Protein AF-X1IQ36-F1 (afdb_monomer_lite)

Secondary structure (DSSP, 8-state):
-TT--EEE-SSSEEE-TTT--TTTBT-SS-HHHHH-TT------TTS---HHHHHHHHHHHSTTPPPSB-

Foldseek 3Di:
DVQPQWDDDPPDIDGNLLRCLQCQLHDPGRPCCVPPPVNPDDDDPVRDDDSVRSNVSVCVSPPPDGRPHD

Organism: NCBI:txid412755

Radius of gyration: 12.08 Å; chains: 1; bounding box: 30×24×31 Å

pLDDT: mean 96.88, std 2.59, range [79.19, 98.62]

Sequence (70 aa):
CPNNAISEGETIYVIDADKCTECVGSHESSKCVEICPVDCCIPDPDHVESREQLLEKWKGLHPGETPAVT

Structure (mmCIF, N/CA/C/O backbone):
data_AF-X1IQ36-F1
#
_entry.id   AF-X1IQ36-F1
#
loop_
_atom_site.group_PDB
_atom_site.id
_atom_site.type_symbol
_atom_site.label_atom_id
_atom_site.label_alt_id
_atom_site.label_comp_id
_atom_site.label_asym_id
_atom_site.label_entity_id
_atom_site.label_seq_id
_atom_site.pdbx_PDB_ins_code
_atom_site.Cartn_x
_atom_site.Cartn_y
_atom_site.Cartn_z
_atom_site.occupancy
_atom_site.B_iso_or_equiv
_atom_site.auth_seq_id
_atom_site.auth_comp_id
_atom_site.auth_asym_id
_atom_site.auth_atom_id
_atom_site.pdbx_PDB_model_num
ATOM 1 N N . CYS A 1 1 ? -5.286 5.842 -5.223 1.00 96.19 1 CYS A N 1
ATOM 2 C CA . CYS A 1 1 ? -4.472 4.611 -5.133 1.00 96.19 1 CYS A CA 1
ATOM 3 C C . CYS A 1 1 ? -4.408 4.001 -6.531 1.00 96.19 1 CYS A C 1
ATOM 5 O O . CYS A 1 1 ? -5.486 3.804 -7.079 1.00 96.19 1 CYS A O 1
ATOM 7 N N . PRO A 1 2 ? -3.219 3.749 -7.115 1.00 96.94 2 PRO A N 1
ATOM 8 C CA . PRO A 1 2 ? -3.098 3.214 -8.481 1.00 96.94 2 PRO A CA 1
ATOM 9 C C . PRO A 1 2 ? -3.815 1.867 -8.660 1.00 96.94 2 PRO A C 1
ATOM 11 O O . PRO A 1 2 ? -4.377 1.606 -9.717 1.00 96.94 2 PRO A O 1
ATOM 14 N N . ASN A 1 3 ? -3.904 1.076 -7.588 1.00 97.88 3 ASN A N 1
ATOM 15 C CA . ASN A 1 3 ? -4.486 -0.267 -7.613 1.00 97.88 3 ASN A CA 1
ATOM 16 C C . ASN A 1 3 ? -5.955 -0.296 -7.152 1.00 97.88 3 ASN A C 1
ATOM 18 O O . ASN A 1 3 ? -6.513 -1.369 -6.944 1.00 97.88 3 ASN A O 1
ATOM 22 N N . ASN A 1 4 ? -6.573 0.867 -6.899 1.00 97.81 4 ASN A N 1
ATOM 23 C CA . ASN A 1 4 ? -7.903 0.967 -6.280 1.00 97.81 4 ASN A CA 1
ATOM 24 C C . ASN A 1 4 ? -8.043 0.148 -4.976 1.00 97.81 4 ASN A C 1
ATOM 26 O O . ASN A 1 4 ? -9.097 -0.415 -4.696 1.00 97.81 4 ASN A O 1
ATOM 30 N N . ALA A 1 5 ? -6.978 0.085 -4.168 1.00 98.44 5 ALA A N 1
ATOM 31 C CA . ALA A 1 5 ? -6.949 -0.689 -2.924 1.00 98.44 5 ALA A CA 1
ATOM 32 C C . ALA A 1 5 ? -7.687 -0.022 -1.749 1.00 98.44 5 ALA A C 1
ATOM 34 O O . ALA A 1 5 ? -7.822 -0.638 -0.704 1.00 98.44 5 ALA A O 1
ATOM 35 N N . ILE A 1 6 ? -8.123 1.234 -1.875 1.00 98.31 6 ILE A N 1
ATOM 36 C CA . ILE A 1 6 ? -8.740 1.992 -0.776 1.00 98.31 6 ILE A CA 1
ATOM 37 C C . ILE A 1 6 ? -10.222 2.179 -1.079 1.00 98.31 6 ILE A C 1
ATOM 39 O O . ILE A 1 6 ? -10.568 2.656 -2.160 1.00 98.31 6 ILE A O 1
ATOM 43 N N . SER A 1 7 ? -11.076 1.838 -0.119 1.00 98.12 7 SER A N 1
ATOM 44 C CA . SER A 1 7 ? -12.532 1.975 -0.209 1.00 98.12 7 SER A CA 1
ATOM 45 C C . SER A 1 7 ? -13.114 2.583 1.069 1.00 98.12 7 SER A C 1
ATOM 47 O O . SER A 1 7 ? -12.459 2.598 2.110 1.00 98.12 7 SER A O 1
ATOM 49 N N . GLU A 1 8 ? -14.323 3.133 0.983 1.00 97.50 8 GLU A N 1
ATOM 50 C CA . GLU A 1 8 ? -15.043 3.671 2.139 1.00 97.50 8 GLU A CA 1
ATOM 51 C C . GLU A 1 8 ? -15.668 2.518 2.943 1.00 97.50 8 GLU A C 1
ATOM 53 O O . GLU A 1 8 ? -16.442 1.729 2.401 1.00 97.50 8 GLU A O 1
ATOM 58 N N . GLY A 1 9 ? -15.301 2.397 4.221 1.00 95.81 9 GLY A N 1
ATOM 59 C CA . GLY A 1 9 ? -15.976 1.530 5.188 1.00 95.81 9 GLY A CA 1
ATOM 60 C C . GLY A 1 9 ? -17.044 2.295 5.975 1.00 95.81 9 GLY A C 1
ATOM 61 O O . GLY A 1 9 ? -17.327 3.455 5.700 1.00 95.81 9 GLY A O 1
ATOM 62 N N . GLU A 1 10 ? -17.632 1.667 6.996 1.00 94.81 10 GLU A N 1
ATOM 63 C CA . GLU A 1 10 ? -18.731 2.290 7.759 1.00 94.81 10 GLU A CA 1
ATOM 64 C C . GLU A 1 10 ? -18.307 3.531 8.559 1.00 94.81 10 GLU A C 1
ATOM 66 O O . GLU A 1 10 ? -19.099 4.449 8.761 1.00 94.81 10 GLU A O 1
ATOM 71 N N . THR A 1 11 ? -17.068 3.547 9.053 1.00 95.06 11 THR A N 1
ATOM 72 C CA . THR A 1 11 ? -16.549 4.619 9.924 1.00 95.06 11 THR A CA 1
ATOM 73 C C . THR A 1 11 ? -15.170 5.124 9.517 1.00 95.06 11 THR A C 1
ATOM 75 O O . THR A 1 11 ? -14.811 6.256 9.837 1.00 95.06 11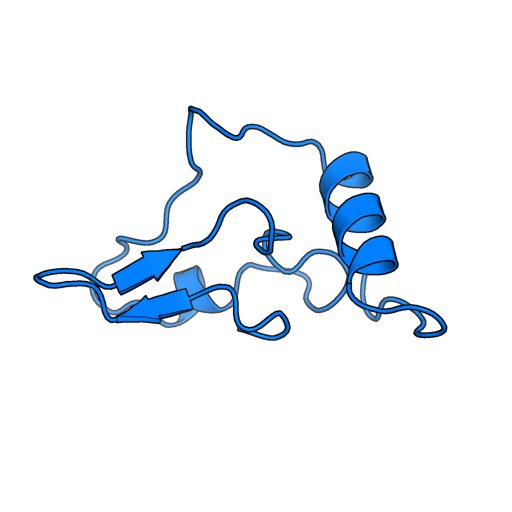 THR A O 1
ATOM 78 N N . ILE A 1 12 ? -14.400 4.302 8.806 1.00 95.69 12 ILE A N 1
ATOM 79 C CA . ILE A 1 12 ? -13.049 4.597 8.334 1.00 95.69 12 ILE A CA 1
ATOM 80 C C . ILE A 1 12 ? -12.888 4.086 6.905 1.00 95.69 12 ILE A C 1
ATOM 82 O O . ILE A 1 12 ? -13.608 3.188 6.470 1.00 95.69 12 ILE A O 1
ATOM 86 N N . TYR A 1 13 ? -11.912 4.630 6.186 1.00 96.50 13 TYR A N 1
ATOM 87 C CA . TYR A 1 13 ? -11.461 4.023 4.939 1.00 96.50 13 TYR A CA 1
ATOM 88 C C . TYR A 1 13 ? -10.744 2.705 5.235 1.00 96.50 13 TYR A C 1
ATOM 90 O O . TYR A 1 13 ? -10.032 2.588 6.232 1.00 96.50 13 TYR A O 1
ATOM 98 N N . VAL A 1 14 ? -10.922 1.730 4.352 1.00 97.50 14 VAL A N 1
ATOM 99 C CA . VAL A 1 14 ? -10.322 0.399 4.458 1.00 97.50 14 VAL A CA 1
ATOM 100 C C . VAL A 1 14 ? -9.384 0.187 3.280 1.00 97.50 14 VAL A C 1
ATOM 102 O O . VAL A 1 14 ? -9.735 0.488 2.134 1.00 97.50 14 VAL A O 1
ATOM 105 N N . ILE A 1 15 ? -8.189 -0.324 3.576 1.00 98.50 15 ILE A N 1
ATOM 106 C CA . ILE A 1 15 ? -7.205 -0.738 2.579 1.00 98.50 15 ILE A CA 1
ATOM 107 C C . ILE A 1 15 ? -7.308 -2.254 2.405 1.00 98.50 15 ILE A C 1
ATOM 109 O O . ILE A 1 15 ? -7.182 -3.004 3.365 1.00 98.50 15 ILE A O 1
ATOM 113 N N . ASP A 1 16 ? -7.537 -2.694 1.174 1.00 98.44 16 ASP A N 1
ATOM 114 C CA . ASP A 1 16 ? -7.497 -4.094 0.764 1.00 98.44 16 ASP A CA 1
ATOM 115 C C . ASP A 1 16 ? -6.033 -4.533 0.590 1.00 98.44 16 ASP A C 1
ATOM 117 O O . ASP A 1 16 ? -5.352 -4.109 -0.353 1.00 98.44 16 ASP A O 1
ATOM 121 N N . ALA A 1 17 ? -5.542 -5.359 1.518 1.00 98.25 17 ALA A N 1
ATOM 122 C CA . ALA A 1 17 ? -4.161 -5.838 1.536 1.00 98.25 17 ALA A CA 1
ATOM 123 C C . ALA A 1 17 ? -3.799 -6.652 0.282 1.00 98.25 17 ALA A C 1
ATOM 125 O O . ALA A 1 17 ? -2.668 -6.555 -0.197 1.00 98.25 17 ALA A O 1
ATOM 126 N N . ASP A 1 18 ? -4.757 -7.354 -0.333 1.00 98.19 18 ASP A N 1
ATOM 127 C CA . ASP A 1 18 ? -4.518 -8.128 -1.559 1.00 98.19 18 ASP A CA 1
ATOM 128 C C . ASP A 1 18 ? -4.235 -7.221 -2.767 1.00 98.19 18 ASP A C 1
ATOM 130 O O . ASP A 1 18 ? -3.629 -7.647 -3.752 1.00 98.19 18 ASP A O 1
ATOM 134 N N . LYS A 1 19 ? -4.636 -5.945 -2.694 1.00 98.50 19 LYS A N 1
ATOM 135 C CA . LYS A 1 19 ? -4.376 -4.932 -3.730 1.00 98.50 19 LYS A CA 1
ATOM 136 C C . LYS A 1 19 ? -3.300 -3.922 -3.344 1.00 98.50 19 LYS A C 1
ATOM 138 O O . LYS A 1 19 ? -2.783 -3.217 -4.215 1.00 98.50 19 LYS A O 1
ATOM 143 N N . CYS A 1 20 ? -2.976 -3.789 -2.061 1.00 98.62 20 CYS A N 1
ATOM 144 C CA . CYS A 1 20 ? -1.978 -2.833 -1.602 1.00 98.62 20 CYS A CA 1
ATOM 145 C C . CYS A 1 20 ? -0.569 -3.317 -1.967 1.00 98.62 20 CYS A C 1
ATOM 147 O O . CYS A 1 20 ? -0.118 -4.354 -1.493 1.00 98.62 20 CYS A O 1
ATOM 149 N N . THR A 1 21 ? 0.135 -2.555 -2.805 1.00 98.25 21 THR A N 1
ATOM 150 C CA . THR A 1 21 ? 1.547 -2.811 -3.145 1.00 98.25 21 THR A CA 1
ATOM 151 C C . THR A 1 21 ? 2.486 -1.824 -2.456 1.00 98.25 21 THR A C 1
ATOM 153 O O . THR A 1 21 ? 3.616 -1.651 -2.893 1.00 98.25 21 THR A O 1
ATOM 156 N N . GLU A 1 22 ? 2.006 -1.082 -1.452 1.00 98.12 22 GLU A N 1
ATOM 157 C CA . GLU A 1 22 ? 2.720 0.064 -0.856 1.00 98.12 22 GLU A CA 1
ATOM 158 C C . GLU A 1 22 ? 3.231 1.070 -1.912 1.00 98.12 22 GLU A C 1
ATOM 160 O O . GLU A 1 22 ? 4.238 1.756 -1.743 1.00 98.12 22 GLU A O 1
ATOM 165 N N . CYS A 1 23 ? 2.509 1.148 -3.037 1.00 98.19 23 CYS A N 1
ATOM 166 C CA . CYS A 1 23 ? 2.867 1.858 -4.268 1.00 98.19 23 CYS A CA 1
ATOM 167 C C . CYS A 1 23 ? 4.120 1.355 -5.010 1.00 98.19 23 CYS A C 1
ATOM 169 O O . CYS A 1 23 ? 4.429 1.916 -6.064 1.00 98.19 23 CYS A O 1
ATOM 171 N N . VAL A 1 24 ? 4.781 0.281 -4.565 1.00 98.31 24 VAL A N 1
ATOM 172 C CA . VAL A 1 24 ? 5.820 -0.414 -5.346 1.00 98.31 24 VAL A CA 1
ATOM 173 C C . VAL A 1 24 ? 5.259 -0.780 -6.723 1.00 98.31 24 VAL A C 1
ATOM 175 O O . VAL A 1 24 ? 4.092 -1.163 -6.849 1.00 98.31 24 VAL A O 1
ATOM 178 N N . GLY A 1 25 ? 6.073 -0.580 -7.763 1.00 97.31 25 GLY A N 1
ATOM 179 C CA . GLY A 1 25 ? 5.675 -0.696 -9.167 1.00 97.31 25 GLY A CA 1
ATOM 180 C C . GLY A 1 25 ? 5.123 0.597 -9.777 1.00 97.31 25 GLY A C 1
ATOM 181 O O . GLY A 1 25 ? 5.225 0.787 -10.985 1.00 97.31 25 GLY A O 1
ATOM 182 N N . SER A 1 26 ? 4.596 1.523 -8.967 1.00 97.88 26 SER A N 1
ATOM 183 C CA . SER A 1 26 ? 3.953 2.762 -9.445 1.00 97.88 26 SER A CA 1
ATOM 184 C C . SER A 1 26 ? 4.665 4.045 -8.998 1.00 97.88 26 SER A C 1
ATOM 186 O O . SER A 1 26 ? 4.818 4.973 -9.791 1.00 97.88 26 SER A O 1
ATOM 188 N N . HIS A 1 27 ? 5.105 4.117 -7.740 1.00 97.62 27 HIS A N 1
ATOM 189 C CA . HIS A 1 27 ? 5.755 5.288 -7.144 1.00 97.62 27 HIS A CA 1
ATOM 190 C C . HIS A 1 27 ? 6.875 4.874 -6.176 1.00 97.62 27 HIS A C 1
ATOM 192 O O . HIS A 1 27 ? 6.920 3.741 -5.707 1.00 97.62 27 HIS A O 1
ATOM 198 N N . GLU A 1 28 ? 7.768 5.809 -5.841 1.00 95.00 28 GLU A N 1
ATOM 199 C CA . GLU A 1 28 ? 8.852 5.583 -4.867 1.00 95.00 28 GLU A CA 1
ATOM 200 C C . GLU A 1 28 ? 8.355 5.489 -3.415 1.00 95.00 28 GLU A C 1
ATOM 202 O O . GLU A 1 28 ? 9.036 4.930 -2.559 1.00 95.00 28 GLU A O 1
ATOM 207 N N . SER A 1 29 ? 7.167 6.029 -3.145 1.00 95.62 29 SER A N 1
ATOM 208 C CA . SER A 1 29 ? 6.581 6.183 -1.814 1.00 95.62 29 SER A CA 1
ATOM 209 C C . SER A 1 29 ? 5.062 5.998 -1.846 1.00 95.62 29 SER A C 1
ATOM 211 O O . SER A 1 29 ? 4.399 6.250 -2.861 1.00 95.62 29 SER A O 1
ATOM 213 N N . SER A 1 30 ? 4.491 5.594 -0.709 1.00 97.62 30 SER A N 1
ATOM 214 C CA . SER A 1 30 ? 3.049 5.399 -0.567 1.00 97.62 30 SER A CA 1
ATOM 215 C C . SER A 1 30 ? 2.279 6.721 -0.618 1.00 97.62 30 SER A C 1
ATOM 217 O O . SER A 1 30 ? 2.306 7.520 0.315 1.00 97.62 30 SER A O 1
ATOM 219 N N . LYS A 1 31 ? 1.519 6.933 -1.698 1.00 97.62 31 LYS A N 1
ATOM 220 C CA . LYS A 1 31 ? 0.778 8.189 -1.916 1.00 97.62 31 LYS A CA 1
ATOM 221 C C . LYS A 1 31 ? -0.380 8.416 -0.952 1.00 97.62 31 LYS A C 1
ATOM 223 O O . LYS A 1 31 ? -0.726 9.562 -0.694 1.00 97.62 31 LYS A O 1
ATOM 228 N N . CYS A 1 32 ? -0.967 7.353 -0.401 1.00 97.94 32 CYS A N 1
ATOM 229 C CA . CYS A 1 32 ? -1.970 7.479 0.658 1.00 97.94 32 CYS A CA 1
ATOM 230 C C . CYS A 1 32 ? -1.377 8.042 1.956 1.00 97.94 32 CYS A C 1
ATOM 232 O O . CYS A 1 32 ? -2.034 8.853 2.597 1.00 97.94 32 CYS A O 1
ATOM 234 N N . VAL A 1 33 ? -0.138 7.674 2.297 1.00 97.75 33 VAL A N 1
ATOM 235 C CA . VAL A 1 33 ? 0.577 8.199 3.470 1.00 97.75 33 VAL A CA 1
ATOM 236 C C . VAL A 1 33 ? 0.861 9.688 3.292 1.00 97.75 33 VAL A C 1
ATOM 238 O O . VAL A 1 33 ? 0.550 10.473 4.174 1.00 97.75 33 VAL A O 1
ATOM 241 N N . GLU A 1 34 ? 1.359 10.095 2.120 1.00 97.19 34 GLU A N 1
ATOM 242 C CA . GLU A 1 34 ? 1.712 11.498 1.841 1.00 97.19 34 GLU A CA 1
ATOM 243 C C . GLU A 1 34 ? 0.526 12.472 1.899 1.00 97.19 34 GLU A C 1
ATOM 245 O O . GLU A 1 34 ? 0.718 13.650 2.193 1.00 97.19 34 GLU A O 1
ATOM 250 N N . ILE A 1 35 ? -0.683 12.008 1.566 1.00 96.56 35 ILE A N 1
ATOM 251 C CA . ILE A 1 35 ? -1.875 12.863 1.468 1.00 96.56 35 ILE A CA 1
ATOM 252 C C . ILE A 1 35 ? -2.794 12.759 2.689 1.00 96.56 35 ILE A C 1
ATOM 254 O O . ILE A 1 35 ? -3.727 13.552 2.817 1.00 96.56 35 ILE A O 1
ATOM 258 N N . CYS A 1 36 ? -2.584 11.773 3.566 1.00 95.88 36 CYS A N 1
ATOM 259 C CA . CYS A 1 36 ? -3.448 11.566 4.719 1.00 95.88 36 CYS A CA 1
ATOM 260 C C . CYS A 1 36 ? -3.283 12.732 5.711 1.00 95.88 36 CYS A C 1
ATOM 262 O O . CYS A 1 36 ? -2.203 12.904 6.261 1.00 95.88 36 CYS A O 1
ATOM 264 N N . PRO A 1 37 ? -4.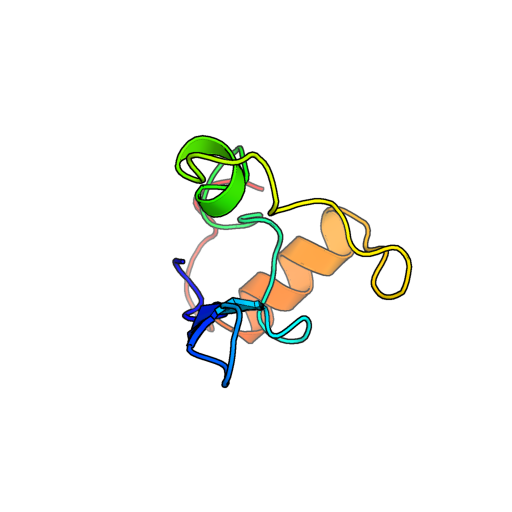335 13.515 6.012 1.00 96.00 37 PRO A N 1
ATOM 265 C CA . PRO A 1 37 ? -4.211 14.690 6.882 1.00 96.00 37 PRO A CA 1
ATOM 266 C C . PRO A 1 37 ? -4.017 14.349 8.369 1.00 96.00 37 PRO A C 1
ATOM 268 O O . PRO A 1 37 ? -3.867 15.253 9.187 1.00 96.00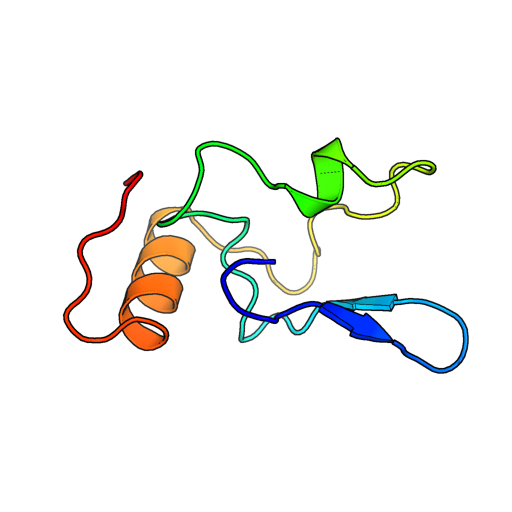 37 PRO A O 1
ATOM 271 N N . VAL A 1 38 ? -4.101 13.066 8.730 1.00 95.94 38 VAL A N 1
ATOM 272 C CA . VAL A 1 38 ? -4.063 12.569 10.115 1.00 95.94 38 VAL A CA 1
ATOM 273 C C . VAL A 1 38 ? -3.094 11.396 10.292 1.00 95.94 38 VAL A C 1
ATOM 275 O O . VAL A 1 38 ? -3.181 10.692 11.293 1.00 95.94 38 VAL A O 1
ATOM 278 N N . ASP A 1 39 ? -2.213 11.157 9.315 1.00 94.94 39 ASP A N 1
ATOM 279 C CA . ASP A 1 39 ? -1.147 10.146 9.372 1.00 94.94 39 ASP A CA 1
ATOM 280 C C . ASP A 1 39 ? -1.616 8.726 9.767 1.00 94.94 39 ASP A C 1
ATOM 282 O O . ASP A 1 39 ? -0.905 7.981 10.438 1.00 94.94 39 ASP A O 1
ATOM 286 N N . CYS A 1 40 ? -2.829 8.323 9.361 1.00 95.50 40 CYS A N 1
ATOM 287 C CA . CYS A 1 40 ? -3.408 7.030 9.759 1.00 95.50 40 CYS A CA 1
ATOM 288 C C . CYS A 1 40 ? -3.067 5.859 8.824 1.00 95.50 40 CYS A C 1
ATOM 290 O O . CYS A 1 40 ? -3.314 4.706 9.169 1.00 95.50 40 CYS A O 1
ATOM 292 N N . CYS A 1 41 ? -2.511 6.133 7.641 1.00 96.06 41 CYS A N 1
ATOM 293 C CA . CYS A 1 41 ? -2.013 5.098 6.737 1.00 96.06 41 CYS A CA 1
ATOM 294 C C . CYS A 1 41 ? -0.627 4.654 7.222 1.00 96.06 41 CYS A C 1
ATOM 296 O O . CYS A 1 41 ? 0.361 5.338 6.970 1.00 96.06 41 CYS A O 1
ATOM 298 N N . ILE A 1 42 ? -0.560 3.529 7.930 1.00 96.25 42 ILE A N 1
ATOM 299 C CA . ILE A 1 42 ? 0.674 2.967 8.497 1.00 96.25 42 ILE A CA 1
ATOM 300 C C . ILE A 1 42 ? 0.879 1.520 8.018 1.00 96.25 42 ILE A C 1
ATOM 302 O O . ILE A 1 42 ? -0.091 0.908 7.567 1.00 96.25 42 ILE A O 1
ATOM 306 N N . PRO A 1 43 ? 2.106 0.965 8.101 1.00 96.25 43 PRO A N 1
ATOM 307 C CA . PRO A 1 43 ? 2.354 -0.440 7.783 1.00 96.25 43 PRO A CA 1
ATOM 308 C C . PRO A 1 43 ? 1.475 -1.378 8.612 1.00 96.25 43 PRO A C 1
ATOM 310 O O . PRO A 1 43 ? 1.345 -1.205 9.826 1.00 96.25 43 PRO A O 1
ATOM 313 N N . ASP A 1 44 ? 0.895 -2.372 7.946 1.00 97.56 44 ASP A N 1
ATOM 314 C CA . ASP A 1 44 ? 0.033 -3.368 8.570 1.00 97.56 44 ASP A CA 1
ATOM 315 C C . ASP A 1 44 ? 0.886 -4.518 9.146 1.00 97.56 44 ASP A C 1
ATOM 317 O O . ASP A 1 44 ? 1.565 -5.214 8.384 1.00 97.56 44 ASP A O 1
ATOM 321 N N . PRO A 1 45 ? 0.890 -4.739 10.475 1.00 97.50 45 PRO A N 1
ATOM 322 C CA . PRO A 1 45 ? 1.681 -5.801 11.092 1.00 97.50 45 PRO A CA 1
ATOM 323 C C . PRO A 1 45 ? 1.231 -7.217 10.704 1.00 97.50 45 PRO A C 1
ATOM 325 O O . PRO A 1 45 ? 2.030 -8.144 10.839 1.00 97.50 45 PRO A O 1
ATOM 328 N N . ASP A 1 46 ? -0.001 -7.396 10.219 1.00 98.19 46 ASP A N 1
ATOM 329 C CA . ASP A 1 46 ? -0.522 -8.698 9.790 1.00 98.19 46 ASP A CA 1
ATOM 330 C C . ASP A 1 46 ? -0.195 -9.004 8.313 1.00 98.19 46 ASP A C 1
ATOM 332 O O . ASP A 1 46 ? -0.288 -10.154 7.881 1.00 98.19 46 ASP A O 1
ATOM 336 N N . HIS A 1 47 ? 0.260 -8.002 7.550 1.00 97.94 47 HIS A N 1
ATOM 337 C CA . HIS A 1 47 ? 0.582 -8.104 6.122 1.00 97.94 47 HIS A CA 1
ATOM 338 C C . HIS A 1 47 ? 1.976 -7.534 5.817 1.00 97.94 47 HIS A C 1
ATOM 340 O O . HIS A 1 47 ? 2.142 -6.650 4.981 1.00 97.94 47 HIS A O 1
ATOM 346 N N . VAL A 1 48 ? 3.000 -8.039 6.508 1.00 98.38 48 VAL A N 1
ATOM 347 C C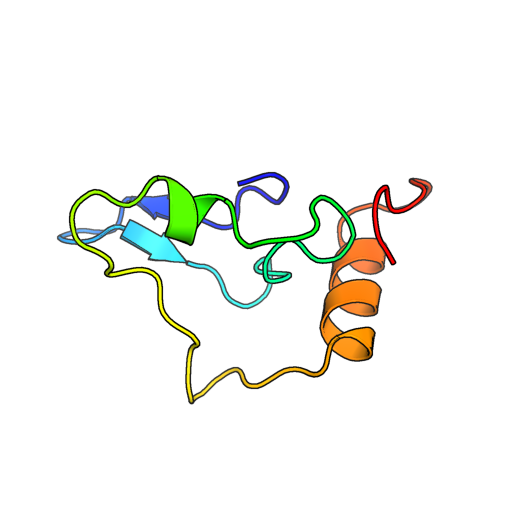A . VAL A 1 48 ? 4.394 -7.631 6.273 1.00 98.38 48 VAL A CA 1
ATOM 348 C C . VAL A 1 48 ? 4.932 -8.279 4.998 1.00 98.38 48 VAL A C 1
ATOM 350 O O . VAL A 1 48 ? 5.057 -9.503 4.918 1.00 98.38 48 VAL A O 1
ATOM 353 N N . GLU A 1 49 ? 5.314 -7.455 4.025 1.00 98.12 49 GLU A N 1
ATOM 354 C CA . GLU A 1 49 ? 5.798 -7.897 2.716 1.00 98.12 49 GLU A CA 1
ATOM 355 C C . GLU A 1 49 ? 7.145 -7.252 2.365 1.00 98.12 49 GLU A C 1
ATOM 357 O O . GLU A 1 49 ? 7.415 -6.091 2.668 1.00 98.12 49 GLU A O 1
ATOM 362 N N . SER A 1 50 ? 8.024 -8.007 1.704 1.00 98.06 50 SER A N 1
ATOM 363 C CA . SER A 1 50 ? 9.246 -7.462 1.119 1.00 98.06 50 SER A CA 1
ATOM 364 C C . SER A 1 50 ? 8.931 -6.655 -0.140 1.00 98.06 50 SER A C 1
ATOM 366 O O . SER A 1 50 ? 7.902 -6.846 -0.795 1.00 98.06 50 SER A O 1
ATOM 368 N N . ARG A 1 51 ? 9.867 -5.796 -0.554 1.00 96.75 51 ARG A N 1
ATOM 369 C CA . ARG A 1 51 ? 9.741 -5.044 -1.808 1.00 96.75 51 ARG A CA 1
ATOM 370 C C . ARG A 1 51 ? 9.530 -5.962 -3.016 1.00 96.75 51 ARG A C 1
ATOM 372 O O . ARG A 1 51 ? 8.733 -5.644 -3.892 1.00 96.75 51 ARG A O 1
ATOM 379 N N . GLU A 1 52 ? 10.212 -7.104 -3.060 1.00 97.75 52 GLU A N 1
ATOM 380 C CA . GLU A 1 52 ? 10.059 -8.099 -4.123 1.00 97.75 52 GLU A CA 1
ATOM 381 C C . GLU A 1 52 ? 8.655 -8.716 -4.130 1.00 97.75 52 GLU A C 1
ATOM 383 O O . GLU A 1 52 ? 8.077 -8.883 -5.204 1.00 97.75 52 GLU A O 1
ATOM 388 N N . GLN A 1 53 ? 8.086 -9.013 -2.956 1.00 98.38 53 GLN A N 1
ATOM 389 C CA . GLN A 1 53 ? 6.718 -9.535 -2.835 1.00 98.38 53 GLN A CA 1
ATOM 390 C C . GLN A 1 53 ? 5.689 -8.504 -3.317 1.00 98.38 53 GLN A C 1
ATOM 392 O O . GLN A 1 53 ? 4.812 -8.833 -4.115 1.00 98.38 53 GLN A O 1
ATOM 397 N N . LEU A 1 54 ? 5.852 -7.241 -2.916 1.00 98.31 54 LEU A N 1
ATOM 398 C CA . LEU A 1 54 ? 4.996 -6.134 -3.344 1.00 98.31 54 LEU A CA 1
ATOM 399 C C . LEU A 1 54 ? 5.084 -5.886 -4.857 1.00 98.31 54 LEU A C 1
ATOM 401 O O . LEU A 1 54 ? 4.065 -5.646 -5.508 1.00 98.31 54 LEU A O 1
ATOM 405 N N . LEU A 1 55 ? 6.284 -5.981 -5.440 1.00 97.94 55 LEU A N 1
ATOM 406 C CA . LEU A 1 55 ? 6.476 -5.859 -6.884 1.00 97.94 55 LEU A CA 1
ATOM 407 C C . LEU A 1 55 ? 5.840 -7.031 -7.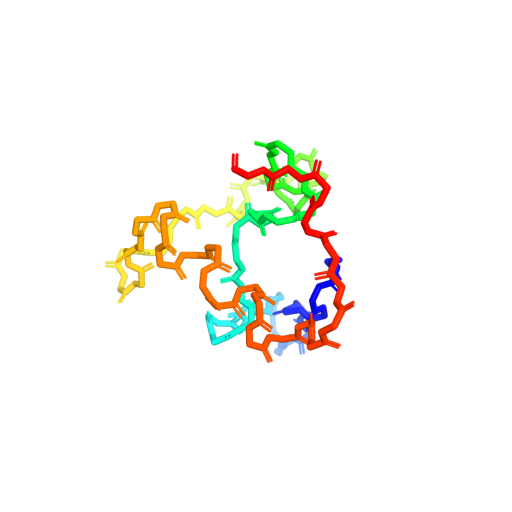644 1.00 97.94 55 LEU A C 1
ATOM 409 O O . LEU A 1 55 ? 5.270 -6.828 -8.715 1.00 97.94 55 LEU A O 1
ATOM 413 N N . GLU A 1 56 ? 5.909 -8.251 -7.113 1.00 98.06 56 GLU A N 1
ATOM 414 C CA . GLU A 1 56 ? 5.257 -9.408 -7.730 1.00 98.06 56 GLU A CA 1
ATOM 415 C C . GLU A 1 56 ? 3.728 -9.297 -7.668 1.00 98.06 56 GLU A C 1
ATOM 417 O O . GLU A 1 56 ? 3.053 -9.524 -8.675 1.00 98.06 56 GLU A O 1
ATOM 422 N N . LYS A 1 57 ? 3.181 -8.832 -6.538 1.00 98.44 57 LYS A N 1
ATOM 423 C CA . LYS A 1 57 ? 1.762 -8.477 -6.417 1.00 98.44 57 LYS A CA 1
ATOM 424 C C . LYS A 1 57 ? 1.364 -7.426 -7.456 1.00 98.44 57 LYS A C 1
ATOM 426 O O . LYS A 1 57 ? 0.364 -7.604 -8.150 1.00 98.44 57 LYS A O 1
ATOM 431 N N . TRP A 1 58 ? 2.169 -6.373 -7.628 1.00 98.44 58 TRP A N 1
ATOM 432 C CA . TRP A 1 58 ? 1.928 -5.345 -8.645 1.00 98.44 58 TRP A CA 1
ATOM 433 C C . TRP A 1 58 ? 1.850 -5.942 -10.057 1.00 98.44 58 TRP A C 1
ATOM 435 O O . TRP A 1 58 ? 0.895 -5.668 -10.779 1.00 98.44 58 TRP A O 1
ATOM 445 N N . LYS A 1 59 ? 2.782 -6.826 -10.441 1.00 97.88 59 LYS A N 1
ATOM 446 C CA . LYS A 1 59 ? 2.740 -7.497 -11.756 1.00 97.88 59 LYS A CA 1
ATOM 447 C C . LYS A 1 59 ? 1.479 -8.341 -11.946 1.00 97.88 59 LYS A C 1
ATOM 449 O O . LYS A 1 59 ? 0.954 -8.402 -13.055 1.00 97.88 59 LYS A O 1
ATOM 454 N N . GLY A 1 60 ? 0.993 -8.980 -10.880 1.00 98.06 60 GLY A N 1
ATOM 455 C CA . GLY A 1 60 ? -0.264 -9.730 -10.901 1.00 98.06 60 GLY A CA 1
ATOM 456 C C . GLY A 1 60 ? -1.488 -8.847 -11.166 1.00 98.06 60 GLY A C 1
ATOM 457 O O . GLY A 1 60 ? -2.412 -9.273 -11.856 1.00 98.06 60 GLY A O 1
ATOM 458 N N . LEU A 1 61 ? -1.480 -7.609 -10.661 1.00 97.94 61 LEU A N 1
ATOM 459 C CA . LEU A 1 61 ? -2.555 -6.627 -10.854 1.00 97.94 61 LEU A CA 1
ATOM 460 C C . LEU A 1 61 ? -2.478 -5.906 -12.211 1.00 97.94 61 LEU A C 1
ATOM 462 O O . LEU A 1 61 ? -3.509 -5.480 -12.729 1.00 97.94 61 LEU A O 1
ATOM 466 N N . HIS A 1 62 ? -1.278 -5.798 -12.789 1.00 97.25 62 HIS A N 1
ATOM 467 C CA . HIS A 1 62 ? -0.978 -5.018 -13.995 1.00 97.25 62 HIS A CA 1
ATOM 468 C C . HIS A 1 62 ? -0.354 -5.874 -15.117 1.00 97.25 62 HIS A C 1
ATOM 470 O O . HIS A 1 62 ? 0.805 -5.674 -15.505 1.00 97.25 62 HIS A O 1
ATOM 476 N N . PRO A 1 63 ? -1.085 -6.866 -15.661 1.00 96.81 63 PRO A N 1
ATOM 477 C CA . PRO A 1 63 ? -0.537 -7.779 -16.656 1.00 96.81 63 PRO A CA 1
ATOM 478 C C . PRO A 1 63 ? -0.169 -7.049 -17.956 1.00 96.81 63 PRO A C 1
ATOM 480 O O . PRO A 1 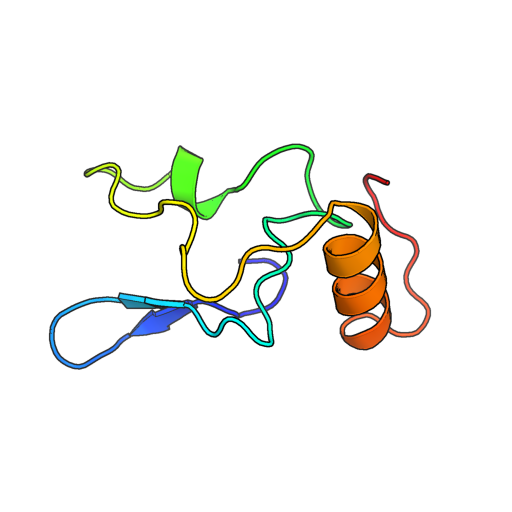63 ? -1.021 -6.477 -18.633 1.00 96.81 63 PRO A O 1
ATOM 483 N N . GLY A 1 64 ? 1.107 -7.133 -18.340 1.00 95.31 64 GLY A N 1
ATOM 484 C CA . GLY A 1 64 ? 1.631 -6.527 -19.570 1.00 95.31 64 GLY A CA 1
ATOM 485 C C . GLY A 1 64 ? 2.090 -5.073 -19.427 1.00 95.31 64 GLY A C 1
ATOM 486 O O . GLY A 1 64 ? 2.532 -4.487 -20.414 1.00 95.31 64 GLY A O 1
ATOM 487 N N . GLU A 1 65 ? 2.027 -4.503 -18.224 1.00 96.88 65 GLU A N 1
ATOM 488 C CA . GLU A 1 65 ? 2.584 -3.185 -17.925 1.00 96.88 65 GLU A CA 1
ATOM 489 C C . GLU A 1 65 ? 4.024 -3.294 -17.393 1.00 96.88 65 GLU A C 1
ATOM 491 O O . GLU A 1 65 ? 4.425 -4.300 -16.802 1.00 96.88 65 GLU A O 1
ATOM 496 N N . THR A 1 66 ? 4.811 -2.234 -17.588 1.00 97.00 66 THR A N 1
ATOM 497 C CA . THR A 1 66 ? 6.166 -2.120 -17.028 1.00 97.00 66 THR A CA 1
ATOM 498 C C . THR A 1 66 ? 6.109 -1.260 -15.766 1.00 97.00 66 THR A C 1
ATOM 500 O O . THR A 1 66 ? 5.565 -0.155 -15.840 1.00 97.00 66 THR A O 1
ATOM 503 N N . PRO A 1 67 ? 6.680 -1.703 -14.631 1.00 96.75 67 PRO A N 1
ATOM 504 C CA . PRO A 1 67 ? 6.691 -0.904 -13.413 1.00 96.75 67 PRO A CA 1
ATOM 505 C C . PRO A 1 67 ? 7.457 0.403 -13.636 1.00 96.75 67 PRO A C 1
ATOM 507 O O . PRO A 1 67 ? 8.557 0.406 -14.190 1.00 96.75 67 PRO A O 1
ATOM 510 N N . ALA A 1 68 ? 6.883 1.514 -13.178 1.00 95.56 68 ALA A N 1
ATOM 511 C CA . ALA A 1 68 ? 7.523 2.827 -13.233 1.00 95.56 68 ALA A CA 1
ATOM 512 C C . ALA A 1 68 ? 8.696 2.929 -12.245 1.00 95.56 68 ALA A C 1
ATOM 514 O O . ALA A 1 68 ? 9.646 3.672 -12.482 1.00 95.56 68 ALA A O 1
ATOM 515 N N . VAL A 1 69 ? 8.621 2.172 -11.145 1.00 88.62 69 VAL A N 1
ATOM 516 C CA . VAL A 1 69 ? 9.645 2.091 -10.099 1.00 88.62 69 VAL A CA 1
ATOM 517 C C . VAL A 1 69 ? 9.769 0.635 -9.645 1.00 88.62 69 VAL A C 1
ATOM 519 O O . VAL A 1 69 ? 8.768 0.025 -9.268 1.00 88.62 69 VAL A O 1
ATOM 522 N N . THR A 1 70 ? 10.985 0.086 -9.679 1.00 79.19 70 THR A N 1
ATOM 523 C CA . THR A 1 70 ? 11.317 -1.287 -9.242 1.00 79.19 70 THR A CA 1
ATOM 524 C C . THR A 1 70 ? 11.858 -1.324 -7.837 1.00 79.19 70 THR A C 1
ATOM 526 O O . THR A 1 70 ? 12.681 -0.442 -7.509 1.00 79.19 70 THR A O 1
#

InterPro domains:
  IPR017896 4Fe-4S ferredoxin-type, iron-sulphur binding domain [PS51379] (11-46)
  IPR047927 Ferredoxin YfhL-like [NF033683] (1-60)